Protein AF-A0A3D5V8M3-F1 (afdb_monomer_lite)

Structure (mmCIF, N/CA/C/O backbone):
data_AF-A0A3D5V8M3-F1
#
_entry.id   AF-A0A3D5V8M3-F1
#
loop_
_atom_site.group_PDB
_atom_site.id
_atom_site.type_symbol
_atom_site.label_atom_id
_atom_site.label_alt_id
_atom_site.label_comp_id
_atom_site.label_asym_id
_atom_site.label_entity_id
_atom_site.label_seq_id
_atom_site.pdbx_PDB_ins_code
_atom_site.Cartn_x
_atom_site.Cartn_y
_atom_site.Cartn_z
_atom_site.occupancy
_atom_site.B_iso_or_equiv
_atom_site.auth_seq_id
_atom_site.auth_comp_id
_atom_site.auth_asym_id
_atom_site.auth_atom_id
_atom_site.pdbx_PDB_model_num
ATOM 1 N N . MET A 1 1 ? -10.326 -12.553 -2.489 1.00 59.84 1 MET A N 1
ATOM 2 C CA . MET A 1 1 ? -9.022 -12.441 -3.185 1.00 59.84 1 MET A CA 1
ATOM 3 C C . MET A 1 1 ? -9.179 -11.443 -4.318 1.00 59.84 1 MET A C 1
ATOM 5 O O . MET A 1 1 ? -10.166 -11.540 -5.036 1.00 59.84 1 MET A O 1
ATOM 9 N N . ILE A 1 2 ? -8.264 -10.483 -4.447 1.00 67.12 2 ILE A N 1
ATOM 10 C CA . ILE A 1 2 ? -8.362 -9.356 -5.387 1.00 67.12 2 ILE A CA 1
ATOM 11 C C . ILE A 1 2 ? -7.178 -9.422 -6.353 1.00 67.12 2 ILE A C 1
ATOM 13 O O . ILE A 1 2 ? -6.049 -9.380 -5.877 1.00 67.12 2 ILE A O 1
ATOM 17 N N . PRO A 1 3 ? -7.380 -9.537 -7.674 1.00 66.44 3 PRO A N 1
ATOM 18 C CA . PRO A 1 3 ? -6.277 -9.595 -8.632 1.00 66.44 3 PRO A CA 1
ATOM 19 C C . PRO A 1 3 ? -5.375 -8.354 -8.556 1.00 66.44 3 PRO A C 1
ATOM 21 O O . PRO A 1 3 ? -5.887 -7.239 -8.494 1.00 66.44 3 PRO A O 1
ATOM 24 N N . ASN A 1 4 ? -4.051 -8.530 -8.619 1.00 65.31 4 ASN A N 1
ATOM 25 C CA . ASN A 1 4 ? -3.094 -7.415 -8.685 1.00 65.31 4 ASN A CA 1
ATOM 26 C C . ASN A 1 4 ? -2.119 -7.545 -9.871 1.00 65.31 4 ASN A C 1
ATOM 28 O O . ASN A 1 4 ? -2.147 -8.515 -10.636 1.00 65.31 4 ASN A O 1
ATOM 32 N N . ASP A 1 5 ? -1.284 -6.527 -10.078 1.00 65.75 5 ASP A N 1
ATOM 33 C CA . ASP A 1 5 ? -0.425 -6.384 -11.251 1.00 65.75 5 ASP A CA 1
ATOM 34 C C . ASP A 1 5 ? 1.052 -6.749 -11.041 1.00 65.75 5 ASP A C 1
ATOM 36 O O . ASP A 1 5 ? 1.828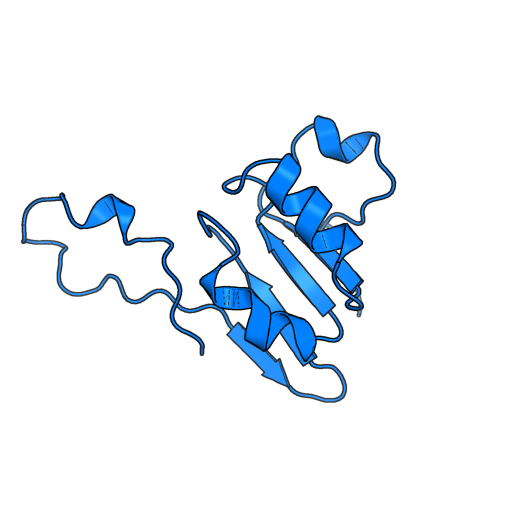 -6.615 -11.991 1.00 65.75 5 ASP A O 1
ATOM 40 N N . HIS A 1 6 ? 1.416 -7.309 -9.880 1.00 65.31 6 HIS A N 1
ATOM 41 C CA . HIS A 1 6 ? 2.788 -7.693 -9.510 1.00 65.31 6 HIS A CA 1
ATOM 42 C C . HIS A 1 6 ? 3.570 -8.376 -10.650 1.00 65.31 6 HIS A C 1
ATOM 44 O O . HIS A 1 6 ? 4.643 -7.923 -11.060 1.00 65.31 6 HIS A O 1
ATOM 50 N N . LEU A 1 7 ? 2.999 -9.437 -11.235 1.00 62.53 7 LEU A N 1
ATOM 51 C CA . LEU A 1 7 ? 3.671 -10.235 -12.266 1.00 62.53 7 LEU A CA 1
ATOM 52 C C . LEU A 1 7 ? 3.453 -9.745 -13.705 1.00 62.53 7 LEU A C 1
ATOM 54 O O . LEU A 1 7 ? 3.938 -10.381 -14.642 1.00 62.53 7 LEU A O 1
ATOM 58 N N . LYS A 1 8 ? 2.783 -8.603 -13.934 1.00 64.12 8 LYS A N 1
ATOM 59 C CA . LYS A 1 8 ? 2.603 -8.082 -15.306 1.00 64.12 8 LYS A CA 1
ATOM 60 C C . LYS A 1 8 ? 3.941 -7.805 -15.999 1.00 64.12 8 LYS A C 1
ATOM 62 O O . LYS A 1 8 ? 4.032 -7.997 -17.210 1.00 64.12 8 LYS A O 1
ATOM 67 N N . LYS A 1 9 ? 4.984 -7.434 -15.245 1.00 59.34 9 LYS A N 1
ATOM 68 C CA . LYS A 1 9 ? 6.346 -7.197 -15.759 1.00 59.34 9 LYS A CA 1
ATOM 69 C C . LYS A 1 9 ? 7.035 -8.457 -16.308 1.00 59.34 9 LYS A C 1
ATOM 71 O O . LYS A 1 9 ? 7.881 -8.340 -17.189 1.00 59.34 9 LYS A O 1
ATOM 76 N N . TYR A 1 10 ? 6.622 -9.652 -15.876 1.00 57.75 10 TYR A N 1
ATOM 77 C CA . TYR A 1 10 ? 7.200 -10.930 -16.316 1.00 57.75 10 TYR A CA 1
ATOM 78 C C . TYR A 1 10 ? 6.484 -11.554 -17.522 1.00 57.75 10 TYR A C 1
ATOM 80 O O . TYR A 1 10 ? 6.942 -12.563 -18.049 1.00 57.75 10 TYR A O 1
ATOM 88 N N . LYS A 1 11 ? 5.415 -10.928 -18.044 1.00 56.97 11 LYS A N 1
ATOM 89 C CA . LYS A 1 11 ? 4.697 -11.406 -19.245 1.00 56.97 11 LYS A CA 1
ATOM 90 C C . LYS A 1 11 ? 5.565 -11.513 -20.507 1.00 56.97 11 LYS A C 1
ATOM 92 O O . LYS A 1 11 ? 5.149 -12.158 -21.461 1.00 56.97 11 LYS A O 1
ATOM 97 N N . LYS A 1 12 ? 6.739 -10.872 -20.534 1.00 59.50 12 LYS A N 1
ATOM 98 C CA . LYS A 1 12 ? 7.694 -10.943 -21.652 1.00 59.50 12 LYS A CA 1
ATOM 99 C C . LYS A 1 12 ? 8.594 -12.192 -21.618 1.00 59.50 12 LYS A C 1
ATOM 101 O O . LYS A 1 12 ? 9.409 -12.349 -22.521 1.00 59.50 12 LYS A O 1
ATOM 106 N N . MET A 1 13 ? 8.483 -13.057 -20.604 1.00 57.41 13 MET A N 1
ATOM 107 C CA . MET A 1 13 ? 9.276 -14.288 -20.526 1.00 57.41 13 MET A CA 1
ATOM 108 C C . MET A 1 13 ? 8.699 -15.411 -21.414 1.00 57.41 13 MET A C 1
ATOM 110 O O . MET A 1 13 ? 7.476 -15.522 -21.523 1.00 57.41 13 MET A O 1
ATOM 114 N N . PRO A 1 14 ? 9.548 -16.246 -22.054 1.00 55.44 14 PRO A N 1
ATOM 115 C CA . PRO A 1 14 ? 9.115 -17.313 -22.958 1.00 55.44 14 PRO A CA 1
ATOM 116 C C . PRO A 1 14 ? 8.111 -18.294 -22.333 1.00 55.44 14 PRO A C 1
ATOM 118 O O . PRO A 1 14 ? 8.158 -18.633 -21.151 1.00 55.44 14 PRO A O 1
ATOM 121 N N . SER A 1 15 ? 7.205 -18.762 -23.185 1.00 55.44 15 SER A N 1
ATOM 122 C CA . SER A 1 15 ? 5.859 -19.297 -22.940 1.00 55.44 15 SER A CA 1
ATOM 123 C C . SER A 1 15 ? 5.700 -20.567 -22.090 1.00 55.44 15 SER A C 1
ATOM 125 O O . SER A 1 15 ? 4.568 -21.014 -21.911 1.00 55.44 15 SER A O 1
ATOM 127 N N . GLN A 1 16 ? 6.758 -21.135 -21.505 1.00 49.28 16 GLN A N 1
ATOM 128 C CA . GLN A 1 16 ? 6.636 -22.358 -20.694 1.00 49.28 16 GLN A CA 1
ATOM 129 C C . GLN A 1 16 ? 6.235 -22.104 -19.227 1.00 49.28 16 GLN A C 1
ATOM 131 O O . GLN A 1 16 ? 5.750 -23.020 -18.573 1.00 49.28 16 GLN A O 1
ATOM 136 N N . ILE A 1 17 ? 6.332 -20.862 -18.728 1.00 52.75 17 ILE A N 1
ATOM 137 C CA . ILE A 1 17 ? 5.922 -20.474 -17.354 1.00 52.75 17 ILE A CA 1
ATOM 138 C C . ILE A 1 17 ? 4.635 -19.613 -17.365 1.00 52.75 17 ILE A C 1
ATOM 140 O O . ILE A 1 17 ? 4.061 -19.278 -16.332 1.00 52.75 17 ILE A O 1
ATOM 144 N N . ALA A 1 18 ? 4.107 -19.291 -18.552 1.00 46.78 18 ALA A N 1
ATOM 145 C CA . ALA A 1 18 ? 3.023 -18.320 -18.740 1.00 46.78 18 ALA A CA 1
ATOM 146 C C . ALA A 1 18 ? 1.658 -18.708 -18.131 1.00 46.78 18 ALA A C 1
ATOM 148 O O . ALA A 1 18 ? 0.755 -17.873 -18.079 1.00 46.78 18 ALA A O 1
ATOM 149 N N . HIS A 1 19 ? 1.488 -19.948 -17.666 1.00 45.22 19 HIS A N 1
ATOM 150 C CA . HIS A 1 19 ? 0.180 -20.498 -17.302 1.00 45.22 19 HIS A CA 1
ATOM 151 C C . HIS A 1 19 ? -0.245 -20.276 -15.838 1.00 45.22 19 HIS A C 1
ATOM 153 O O . HIS A 1 19 ? -1.367 -20.638 -15.489 1.00 45.22 19 HIS A O 1
ATOM 159 N N . SER A 1 20 ? 0.560 -19.635 -14.978 1.00 50.84 20 SER A N 1
ATOM 160 C CA . SER A 1 20 ? 0.193 -19.487 -13.554 1.00 50.84 20 SER A CA 1
ATOM 161 C C . SER A 1 20 ? 0.470 -18.125 -12.908 1.00 50.84 20 SER A C 1
ATOM 163 O O . SER A 1 20 ? 0.516 -18.035 -11.685 1.00 50.84 20 SER A O 1
ATOM 165 N N . TYR A 1 21 ? 0.585 -17.036 -13.675 1.00 52.88 21 TYR A N 1
ATOM 166 C CA . TYR A 1 21 ? 0.782 -15.683 -13.125 1.00 52.88 21 TYR A CA 1
ATOM 167 C C . TYR A 1 21 ? -0.505 -15.056 -12.544 1.00 52.88 21 TYR A C 1
ATOM 169 O O . TYR A 1 21 ? -0.905 -13.956 -12.933 1.00 52.88 21 TYR A O 1
ATOM 177 N N . LYS A 1 22 ? -1.196 -15.761 -11.641 1.00 54.84 22 LYS A N 1
ATOM 178 C CA . LYS A 1 22 ? -2.354 -15.231 -10.909 1.00 54.84 22 LYS A CA 1
ATOM 179 C C . LYS A 1 22 ? -1.903 -14.703 -9.549 1.00 54.84 22 LYS A C 1
ATOM 181 O O . LYS A 1 22 ? -1.734 -15.479 -8.616 1.00 54.84 22 LYS A O 1
ATOM 186 N N . ASN A 1 23 ? -1.777 -13.387 -9.425 1.00 64.12 23 ASN A N 1
ATOM 187 C CA . ASN A 1 23 ? -1.461 -12.743 -8.150 1.00 64.12 23 ASN A CA 1
ATOM 188 C C . ASN A 1 23 ? -2.713 -12.139 -7.567 1.00 64.12 23 ASN A C 1
ATOM 190 O O . ASN A 1 23 ? -3.508 -11.533 -8.292 1.00 64.12 23 ASN A O 1
ATOM 194 N N . HIS A 1 24 ? -2.852 -12.271 -6.259 1.00 64.19 24 HIS A N 1
ATOM 195 C CA . HIS A 1 24 ? -3.978 -11.709 -5.556 1.00 64.19 24 HIS A CA 1
ATOM 196 C C . HIS A 1 24 ? -3.502 -10.999 -4.300 1.00 64.19 24 HIS A C 1
ATOM 198 O O . HIS A 1 24 ? -2.749 -11.563 -3.513 1.00 64.19 24 HIS A O 1
ATOM 204 N N . SER A 1 25 ? -4.009 -9.797 -4.086 1.00 60.09 25 SER A N 1
ATOM 205 C CA . SER A 1 25 ? -4.077 -9.193 -2.767 1.00 60.09 25 SER A CA 1
ATOM 206 C C . SER A 1 25 ? -5.204 -9.864 -1.973 1.00 60.09 25 SER A C 1
ATOM 208 O O . SER A 1 25 ? -6.201 -10.346 -2.535 1.00 60.09 25 SER A O 1
ATOM 210 N N . ILE A 1 26 ? -5.058 -9.923 -0.653 1.00 72.44 26 ILE A N 1
ATOM 211 C CA . ILE A 1 26 ? -6.070 -10.493 0.237 1.00 72.44 26 ILE A CA 1
ATOM 212 C C . ILE A 1 26 ? -6.762 -9.339 0.955 1.00 72.44 26 ILE A C 1
ATOM 214 O O . ILE A 1 26 ? -6.114 -8.462 1.520 1.00 72.44 26 ILE A O 1
ATOM 218 N N . PHE A 1 27 ? -8.090 -9.358 0.904 1.00 61.81 27 PHE A N 1
ATOM 219 C CA . PHE A 1 27 ? -8.943 -8.469 1.672 1.00 61.81 27 PHE A CA 1
ATOM 220 C C . PHE A 1 27 ? -9.698 -9.326 2.679 1.00 61.81 27 PHE A C 1
ATOM 222 O O . PHE A 1 27 ? -10.452 -10.219 2.279 1.00 61.81 27 PHE A O 1
ATOM 229 N N . LEU A 1 28 ? -9.427 -9.107 3.962 1.00 67.06 28 LEU A N 1
ATOM 230 C CA . LEU A 1 28 ? -10.084 -9.803 5.063 1.00 67.06 28 LEU A CA 1
ATOM 231 C C . LEU A 1 28 ? -11.097 -8.849 5.687 1.00 67.06 28 LEU A C 1
ATOM 233 O O . LEU A 1 28 ? -10.751 -7.719 6.020 1.00 67.06 28 LEU A O 1
ATOM 237 N N . SER A 1 29 ? -12.336 -9.307 5.840 1.00 52.38 29 SER A N 1
ATOM 238 C CA . SER A 1 29 ? -13.398 -8.553 6.502 1.00 52.38 29 SER A CA 1
ATOM 239 C C . SER A 1 29 ? -13.869 -9.348 7.713 1.00 52.38 29 SER A C 1
ATOM 241 O O . SER A 1 29 ? -14.502 -10.390 7.553 1.00 52.38 29 SER A O 1
ATOM 243 N N . ALA A 1 30 ? -13.538 -8.861 8.905 1.00 67.25 30 ALA A N 1
ATOM 244 C CA . ALA A 1 30 ? -14.112 -9.304 10.175 1.00 67.25 30 ALA A CA 1
ATOM 245 C C . ALA A 1 30 ? -14.719 -8.069 10.867 1.00 67.25 30 ALA A C 1
ATOM 247 O O . ALA A 1 30 ? -15.478 -7.346 10.228 1.00 67.25 30 ALA A O 1
ATOM 248 N N . GLU A 1 31 ? -14.360 -7.773 12.118 1.00 71.88 31 GLU A N 1
ATOM 249 C CA . GLU A 1 31 ? -14.711 -6.495 12.768 1.00 71.88 31 GLU A CA 1
ATOM 250 C C . GLU A 1 31 ? -13.939 -5.298 12.193 1.00 71.88 31 GLU A C 1
ATOM 252 O O . GLU A 1 31 ? -14.396 -4.162 12.281 1.00 71.88 31 GLU A O 1
ATOM 257 N N . LYS A 1 32 ? -12.781 -5.561 11.577 1.00 75.06 32 LYS A N 1
ATOM 258 C CA . LYS A 1 32 ? -11.992 -4.601 10.801 1.00 75.06 32 LYS A CA 1
ATOM 259 C C . LYS A 1 32 ? -11.759 -5.145 9.393 1.00 75.06 32 LYS A C 1
ATOM 261 O O . LYS A 1 32 ? -11.613 -6.358 9.200 1.00 75.06 32 LYS A O 1
ATOM 266 N N . LYS A 1 33 ? -11.702 -4.248 8.415 1.00 85.19 33 LYS A N 1
ATOM 267 C CA . LYS A 1 33 ? -11.350 -4.506 7.019 1.00 85.19 33 LYS A CA 1
ATOM 268 C C . LYS A 1 33 ? -9.853 -4.289 6.830 1.00 85.19 33 LYS A C 1
ATOM 270 O O . LYS A 1 33 ? -9.357 -3.170 6.962 1.00 85.19 33 LYS A O 1
ATOM 275 N N . ILE A 1 34 ? -9.129 -5.362 6.525 1.00 87.44 34 ILE A N 1
ATOM 276 C CA . ILE A 1 34 ? -7.678 -5.325 6.319 1.00 87.44 34 ILE A CA 1
ATOM 277 C C . ILE A 1 34 ? -7.373 -5.546 4.841 1.00 87.44 34 ILE A C 1
ATOM 279 O O . ILE A 1 34 ? -7.727 -6.584 4.274 1.00 87.44 34 ILE A O 1
ATOM 283 N N . LEU A 1 35 ? -6.673 -4.587 4.235 1.00 86.81 35 LEU A N 1
ATOM 284 C CA . LEU A 1 35 ? -6.085 -4.722 2.908 1.00 86.81 35 LEU A CA 1
ATOM 285 C C . LEU A 1 35 ? -4.607 -5.077 3.055 1.00 86.81 35 LEU A C 1
ATOM 287 O O . LEU A 1 35 ? -3.804 -4.247 3.471 1.00 86.81 35 LEU A O 1
ATOM 291 N N . TYR A 1 36 ? -4.236 -6.298 2.684 1.00 87.56 36 TYR A N 1
ATOM 292 C CA . TYR A 1 36 ? -2.835 -6.698 2.623 1.00 87.56 36 TYR A CA 1
ATOM 293 C C . TYR A 1 36 ? -2.317 -6.625 1.188 1.00 87.56 36 TYR A C 1
ATOM 295 O O . TYR A 1 36 ? -2.921 -7.184 0.264 1.00 87.56 36 TYR A O 1
ATOM 303 N N . THR A 1 37 ? -1.174 -5.967 1.014 1.00 85.50 37 THR A N 1
ATOM 304 C CA . THR A 1 37 ? -0.467 -5.846 -0.259 1.00 85.50 37 THR A CA 1
ATOM 305 C C . THR A 1 37 ? 0.977 -6.310 -0.105 1.00 85.50 37 THR A C 1
ATOM 307 O O . THR A 1 37 ? 1.588 -6.171 0.956 1.00 85.50 37 THR A O 1
ATOM 310 N N . SER A 1 38 ? 1.498 -6.916 -1.165 1.00 80.56 38 SER A N 1
ATOM 311 C CA . SER A 1 38 ? 2.875 -7.382 -1.253 1.00 80.56 38 SER A CA 1
ATOM 312 C C . SER A 1 38 ? 3.249 -7.512 -2.729 1.00 80.56 38 SER A C 1
ATOM 314 O O . SER A 1 38 ? 2.409 -7.848 -3.576 1.00 80.56 38 SER A O 1
ATOM 316 N N . ASP A 1 39 ? 4.493 -7.139 -2.996 1.00 83.44 39 ASP A N 1
ATOM 317 C CA . ASP A 1 39 ? 5.151 -6.941 -4.280 1.00 83.44 39 ASP A CA 1
ATOM 318 C C . ASP A 1 39 ? 4.343 -6.172 -5.344 1.00 83.44 39 ASP A C 1
ATOM 320 O O . ASP A 1 39 ? 4.302 -6.536 -6.519 1.00 83.44 39 ASP A O 1
ATOM 324 N N . ILE A 1 40 ? 3.702 -5.060 -4.997 1.00 81.88 40 ILE A N 1
ATOM 325 C CA . ILE A 1 40 ? 2.948 -4.274 -5.988 1.00 81.88 40 ILE A CA 1
ATOM 326 C C . ILE A 1 40 ? 3.820 -3.186 -6.635 1.00 81.88 40 ILE A C 1
ATOM 328 O O . ILE A 1 40 ? 4.550 -2.488 -5.947 1.00 81.88 40 ILE A O 1
ATOM 332 N N . PRO A 1 41 ? 3.761 -2.989 -7.965 1.00 78.50 41 PRO A N 1
ATOM 333 C CA . PRO A 1 41 ? 4.541 -1.948 -8.633 1.00 78.50 41 PRO A CA 1
ATOM 334 C C . PRO A 1 41 ? 3.972 -0.534 -8.434 1.00 78.50 41 PRO A C 1
ATOM 336 O O . PRO A 1 41 ? 4.694 0.433 -8.640 1.00 78.50 41 PRO A O 1
ATOM 339 N N . ASN A 1 42 ? 2.676 -0.406 -8.129 1.00 81.06 42 ASN A N 1
ATOM 340 C CA . ASN A 1 42 ? 1.965 0.856 -7.905 1.00 81.06 42 ASN A CA 1
ATOM 341 C C . ASN A 1 42 ? 0.630 0.593 -7.178 1.00 81.06 42 ASN A C 1
ATOM 343 O O . ASN A 1 42 ? 0.213 -0.554 -7.008 1.00 81.06 42 ASN A O 1
ATOM 347 N N . PHE A 1 43 ? -0.074 1.665 -6.807 1.00 80.25 43 PHE A N 1
ATOM 348 C CA . PHE A 1 43 ? -1.331 1.595 -6.048 1.00 80.25 43 PHE A CA 1
ATOM 349 C C . PHE A 1 43 ? -2.594 1.856 -6.881 1.00 80.25 43 PHE A C 1
ATOM 351 O O . PHE A 1 43 ? -3.694 1.902 -6.328 1.00 80.25 43 PHE A O 1
ATOM 358 N N . SER A 1 44 ? -2.485 2.028 -8.204 1.00 78.69 44 SER A N 1
ATOM 359 C CA . SER A 1 44 ? -3.607 2.465 -9.051 1.00 78.69 44 SER A CA 1
ATOM 360 C C . SER A 1 44 ? -4.793 1.500 -8.993 1.00 78.69 44 SER A C 1
ATOM 362 O O . SER A 1 44 ? -5.946 1.918 -8.985 1.00 78.69 44 SER A O 1
ATOM 364 N N . SER A 1 45 ? -4.511 0.198 -8.908 1.00 74.75 45 SER A N 1
ATOM 365 C CA . SER A 1 45 ? -5.533 -0.855 -8.840 1.00 74.75 45 SER A CA 1
ATOM 366 C C . SER A 1 45 ? -6.210 -0.988 -7.470 1.00 74.75 45 SER A C 1
ATOM 368 O O . SER A 1 45 ? -7.198 -1.709 -7.349 1.00 74.75 45 SER A O 1
ATOM 370 N N . LEU A 1 46 ? -5.704 -0.295 -6.446 1.00 79.44 46 LEU A N 1
ATOM 371 C CA . LEU A 1 46 ? -6.114 -0.482 -5.056 1.00 79.44 46 LEU A CA 1
ATOM 372 C C . LEU A 1 46 ? -6.916 0.687 -4.490 1.00 79.44 46 LEU A C 1
ATOM 374 O O . LEU A 1 46 ? -7.515 0.523 -3.433 1.00 79.44 46 LEU A O 1
ATOM 378 N N . GLN A 1 47 ? -6.981 1.831 -5.180 1.00 78.00 47 GLN A N 1
ATOM 379 C CA . GLN A 1 47 ? -7.623 3.052 -4.670 1.00 78.00 47 GLN A CA 1
ATOM 380 C C . GLN A 1 47 ? -9.068 2.828 -4.199 1.00 78.00 47 GLN A C 1
ATOM 382 O O . GLN A 1 47 ? -9.436 3.269 -3.113 1.00 78.00 47 GLN A O 1
ATOM 387 N N . TYR A 1 48 ? -9.869 2.087 -4.971 1.00 77.00 48 TYR A N 1
ATOM 388 C CA . TYR A 1 48 ? -11.265 1.804 -4.622 1.00 77.00 48 TYR A CA 1
ATOM 389 C C . TYR A 1 48 ? -11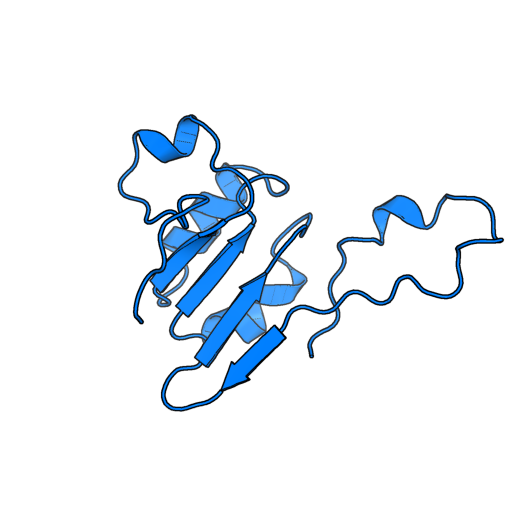.407 0.921 -3.378 1.00 77.00 48 TYR A C 1
ATOM 391 O O . TYR A 1 48 ? -12.312 1.121 -2.580 1.00 77.00 48 TYR A O 1
ATOM 399 N N . VAL A 1 49 ? -10.500 -0.039 -3.196 1.00 81.00 49 VAL A N 1
ATOM 400 C CA . VAL A 1 49 ? -10.551 -1.004 -2.086 1.00 81.00 49 VAL A CA 1
ATOM 401 C C . VAL A 1 49 ? -9.920 -0.417 -0.822 1.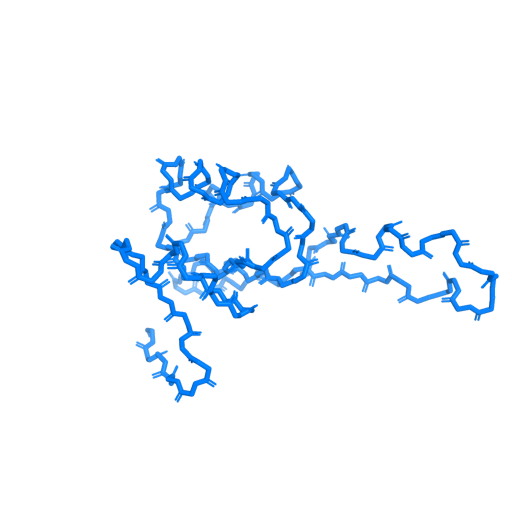00 81.00 49 VAL A C 1
ATOM 403 O O . VAL A 1 49 ? -10.369 -0.688 0.287 1.00 81.00 49 VAL A O 1
ATOM 406 N N . ALA A 1 50 ? -8.899 0.423 -0.988 1.00 84.81 50 ALA A N 1
ATOM 407 C CA . ALA A 1 50 ? -8.227 1.126 0.095 1.00 84.81 50 ALA A CA 1
ATOM 408 C C . ALA A 1 50 ? -9.176 2.056 0.860 1.00 84.81 50 ALA A C 1
ATOM 410 O O . ALA A 1 50 ? -9.042 2.185 2.072 1.00 84.81 50 ALA A O 1
ATOM 411 N N . ALA A 1 51 ? -10.155 2.656 0.173 1.00 85.12 51 ALA A N 1
ATOM 412 C CA . ALA A 1 51 ? -11.151 3.532 0.788 1.00 85.12 51 ALA A CA 1
ATOM 413 C C . ALA A 1 51 ? -12.057 2.817 1.807 1.00 85.12 51 ALA A C 1
ATOM 415 O O . ALA A 1 51 ? -12.622 3.466 2.683 1.00 85.12 51 ALA A O 1
ATOM 416 N N . GLU A 1 52 ? -12.201 1.496 1.694 1.00 86.94 52 GLU A N 1
ATOM 417 C CA . GLU A 1 52 ? -13.005 0.691 2.612 1.00 86.94 52 GLU A CA 1
ATOM 418 C C . GLU A 1 52 ? -12.189 0.041 3.732 1.00 86.94 52 GLU A C 1
ATOM 420 O O . GLU A 1 52 ? -12.774 -0.584 4.614 1.00 86.94 52 GLU A O 1
ATOM 425 N N . ALA A 1 53 ? -10.860 0.116 3.685 1.00 88.44 53 ALA A N 1
ATOM 426 C CA . ALA A 1 53 ? -10.005 -0.554 4.651 1.00 88.44 53 ALA A CA 1
ATOM 427 C C . ALA A 1 53 ? -9.860 0.273 5.935 1.00 88.44 53 ALA A C 1
ATOM 429 O O . ALA A 1 53 ? -9.656 1.483 5.891 1.00 88.44 53 ALA A O 1
ATOM 430 N N . ASP A 1 54 ? -9.883 -0.401 7.081 1.00 88.62 54 ASP A N 1
ATOM 431 C CA . ASP A 1 54 ? -9.502 0.185 8.369 1.00 88.62 54 ASP A CA 1
ATOM 432 C C . ASP A 1 54 ? -7.980 0.139 8.552 1.00 88.62 54 ASP A C 1
ATOM 434 O O . ASP A 1 54 ? -7.378 1.041 9.138 1.00 88.62 54 ASP A O 1
ATOM 438 N N . ILE A 1 55 ? -7.353 -0.930 8.046 1.00 88.06 55 ILE A N 1
ATOM 439 C CA . ILE A 1 55 ? -5.910 -1.168 8.118 1.00 88.06 55 ILE A CA 1
ATOM 440 C C . ILE A 1 55 ? -5.394 -1.585 6.742 1.00 88.06 55 ILE A C 1
ATOM 442 O O . ILE A 1 55 ? -5.981 -2.440 6.076 1.00 88.06 55 ILE A O 1
ATOM 446 N N . ILE A 1 56 ? -4.262 -1.017 6.333 1.00 88.94 56 ILE A N 1
ATOM 447 C CA . ILE A 1 56 ? -3.581 -1.349 5.08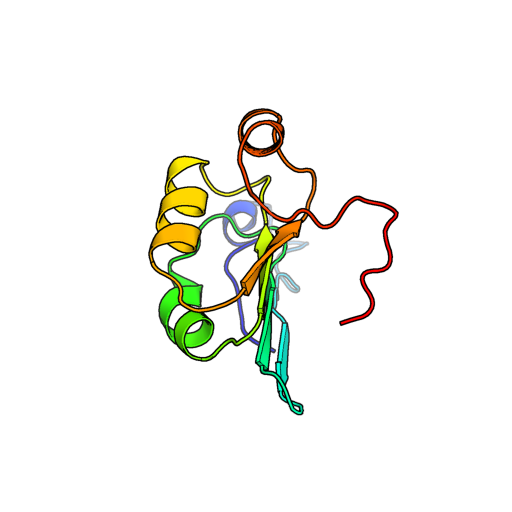3 1.00 88.94 56 ILE A CA 1
ATOM 448 C C . ILE A 1 56 ? -2.151 -1.774 5.398 1.00 88.94 56 ILE A C 1
ATOM 450 O O . ILE A 1 56 ? -1.384 -0.998 5.958 1.00 88.94 56 ILE A O 1
ATOM 454 N N . VAL A 1 57 ? -1.782 -2.991 5.004 1.00 89.12 57 VAL A N 1
ATOM 455 C CA . VAL A 1 57 ? -0.389 -3.451 5.012 1.00 89.12 57 VAL A CA 1
ATOM 456 C C . VAL A 1 57 ? 0.189 -3.227 3.616 1.00 89.12 57 VAL A C 1
ATOM 458 O O . VAL A 1 57 ? -0.278 -3.823 2.640 1.00 89.12 57 VAL A O 1
ATOM 461 N N . LEU A 1 58 ? 1.157 -2.323 3.515 1.00 87.38 58 LEU A N 1
ATOM 462 C CA . LEU A 1 58 ? 1.601 -1.706 2.272 1.00 87.38 58 LEU A CA 1
ATOM 463 C C . LEU A 1 58 ? 3.037 -2.093 1.912 1.00 87.38 58 LEU A C 1
ATOM 465 O O . LEU A 1 58 ? 3.929 -1.926 2.738 1.00 87.38 58 LEU A O 1
ATOM 469 N N . ASP A 1 59 ? 3.260 -2.520 0.670 1.00 86.88 59 ASP A N 1
ATOM 470 C CA . ASP A 1 59 ? 4.606 -2.734 0.119 1.00 86.88 59 ASP A CA 1
ATOM 471 C C . ASP A 1 59 ? 5.410 -1.430 0.076 1.00 86.88 59 ASP A C 1
ATOM 473 O O . ASP A 1 59 ? 5.016 -0.470 -0.594 1.00 86.88 59 ASP A O 1
ATOM 477 N N . ALA A 1 60 ? 6.533 -1.406 0.798 1.00 85.00 60 ALA A N 1
ATOM 478 C CA . ALA A 1 60 ? 7.419 -0.252 0.896 1.00 85.00 60 ALA A CA 1
ATOM 479 C C . ALA A 1 60 ? 8.661 -0.333 -0.007 1.00 85.00 60 ALA A C 1
ATOM 481 O O . ALA A 1 60 ? 9.421 0.634 -0.061 1.00 85.00 60 ALA A O 1
ATOM 482 N N . LEU A 1 61 ? 8.881 -1.452 -0.705 1.00 84.81 61 LEU A N 1
ATOM 483 C CA . LEU A 1 61 ? 10.102 -1.693 -1.477 1.00 84.81 61 LEU A CA 1
ATOM 484 C C . LEU A 1 61 ? 9.932 -1.427 -2.970 1.00 84.81 61 LEU A C 1
ATOM 486 O O . LEU A 1 61 ? 10.845 -0.904 -3.610 1.00 84.81 61 LEU A O 1
ATOM 490 N N . HIS A 1 62 ? 8.795 -1.814 -3.547 1.00 86.06 62 HIS A N 1
ATOM 491 C CA . HIS A 1 62 ? 8.610 -1.768 -5.002 1.00 86.06 62 HIS A CA 1
ATOM 492 C C . HIS A 1 62 ? 8.022 -0.454 -5.539 1.00 86.06 62 HIS A C 1
ATOM 494 O O . HIS A 1 62 ? 8.505 0.012 -6.579 1.00 86.06 62 HIS A O 1
ATOM 500 N N . PRO A 1 63 ? 6.999 0.151 -4.908 1.00 85.69 63 PRO A N 1
ATOM 501 C CA . PRO A 1 63 ? 6.463 1.439 -5.343 1.00 85.69 63 PRO A CA 1
ATOM 502 C C . PRO A 1 63 ? 7.447 2.580 -5.073 1.00 85.69 63 PRO A C 1
ATOM 504 O O . PRO A 1 63 ? 8.327 2.483 -4.217 1.00 85.69 63 PRO A O 1
ATOM 507 N N . ARG A 1 64 ? 7.294 3.713 -5.768 1.00 86.88 64 ARG A N 1
ATOM 508 C CA . ARG A 1 64 ? 8.148 4.877 -5.492 1.00 86.88 64 ARG A CA 1
ATOM 509 C C . ARG A 1 64 ? 7.803 5.484 -4.134 1.00 86.88 64 ARG A C 1
ATOM 511 O O . ARG A 1 64 ? 6.630 5.595 -3.782 1.00 86.88 64 ARG A O 1
ATOM 518 N N . TYR A 1 65 ? 8.815 6.017 -3.446 1.00 83.38 65 TYR A N 1
ATOM 519 C CA . TYR A 1 65 ? 8.651 6.737 -2.175 1.00 83.38 65 TYR A CA 1
ATOM 520 C C . TYR A 1 65 ? 7.519 7.775 -2.219 1.00 83.38 65 TYR A C 1
ATOM 522 O O . TYR A 1 65 ? 6.636 7.778 -1.368 1.00 83.38 65 TYR A O 1
ATOM 530 N N . SER A 1 66 ? 7.492 8.620 -3.256 1.00 85.56 66 SER A N 1
ATOM 531 C CA . SER A 1 66 ? 6.473 9.664 -3.402 1.00 85.56 66 SER A CA 1
ATOM 532 C C . SER A 1 66 ? 5.054 9.110 -3.556 1.00 85.56 66 SER A C 1
ATOM 534 O O . SER A 1 66 ? 4.102 9.753 -3.133 1.00 85.56 66 SER A O 1
ATOM 536 N N . GLU A 1 67 ? 4.899 7.932 -4.166 1.00 85.31 67 GLU A N 1
ATOM 537 C CA . GLU A 1 67 ? 3.595 7.280 -4.314 1.00 85.31 67 GLU A CA 1
ATOM 538 C C . GLU A 1 67 ? 3.121 6.702 -2.980 1.00 85.31 67 GLU A C 1
ATOM 540 O O . GLU A 1 67 ? 1.941 6.810 -2.660 1.00 85.31 67 GLU A O 1
ATOM 545 N N . ILE A 1 68 ? 4.041 6.136 -2.191 1.00 85.62 68 ILE A N 1
ATOM 546 C CA . ILE A 1 68 ? 3.756 5.619 -0.846 1.00 85.62 68 ILE A CA 1
ATOM 547 C C . ILE A 1 68 ? 3.332 6.766 0.073 1.00 85.62 68 ILE A C 1
ATOM 549 O O . ILE A 1 68 ? 2.290 6.677 0.716 1.00 85.62 68 ILE A O 1
ATOM 553 N N . VAL A 1 69 ? 4.100 7.860 0.100 1.00 85.31 69 VAL A N 1
ATOM 554 C CA . VAL A 1 69 ? 3.780 9.039 0.919 1.00 85.31 69 VAL A CA 1
ATOM 555 C C . VAL A 1 69 ? 2.435 9.628 0.512 1.00 85.31 69 VAL A C 1
ATOM 557 O O . VAL A 1 69 ? 1.570 9.797 1.366 1.00 85.31 69 VAL A O 1
ATOM 560 N N . TYR A 1 70 ? 2.212 9.841 -0.789 1.00 85.81 70 TYR A N 1
ATOM 561 C CA . TYR A 1 70 ? 0.922 10.313 -1.284 1.00 85.81 70 TYR A CA 1
ATOM 562 C C . TYR A 1 70 ? -0.223 9.397 -0.835 1.00 85.81 70 TYR A C 1
ATOM 564 O O . TYR A 1 70 ? -1.261 9.873 -0.385 1.00 85.81 70 TYR A O 1
ATOM 572 N N . PHE A 1 71 ? -0.042 8.079 -0.911 1.00 85.06 71 PHE A N 1
ATOM 573 C CA . PHE A 1 71 ? -1.061 7.126 -0.485 1.00 85.06 71 PHE A CA 1
ATOM 574 C C . PHE A 1 71 ? -1.359 7.215 1.019 1.00 85.06 71 PHE A C 1
ATOM 576 O O . PHE A 1 71 ? -2.528 7.241 1.400 1.00 85.06 71 PHE A O 1
ATOM 583 N N . ILE A 1 72 ? -0.326 7.302 1.863 1.00 85.69 72 ILE A N 1
ATOM 584 C CA . ILE A 1 72 ? -0.467 7.430 3.322 1.00 85.69 72 ILE A CA 1
ATOM 585 C C . ILE A 1 72 ? -1.182 8.734 3.690 1.00 85.69 72 ILE A C 1
ATOM 587 O O . ILE A 1 72 ? -2.078 8.725 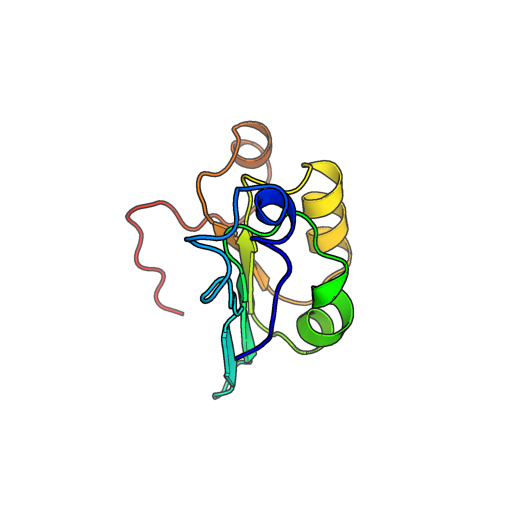4.527 1.00 85.69 72 ILE A O 1
ATOM 591 N N . GLU A 1 73 ? -0.823 9.844 3.048 1.00 84.81 73 GLU A N 1
ATOM 592 C CA . GLU A 1 73 ? -1.412 11.159 3.325 1.00 84.81 73 GLU A CA 1
ATOM 593 C C . GLU A 1 73 ? -2.875 11.275 2.872 1.00 84.81 73 GLU A C 1
ATOM 595 O O . GLU A 1 73 ? -3.623 12.094 3.406 1.00 84.81 73 GLU A O 1
ATOM 600 N N . ASN A 1 74 ? -3.298 10.465 1.896 1.00 85.38 74 ASN A N 1
ATOM 601 C CA . ASN A 1 74 ? -4.636 10.540 1.301 1.00 85.38 74 ASN A CA 1
ATOM 602 C C . ASN A 1 74 ? -5.573 9.401 1.73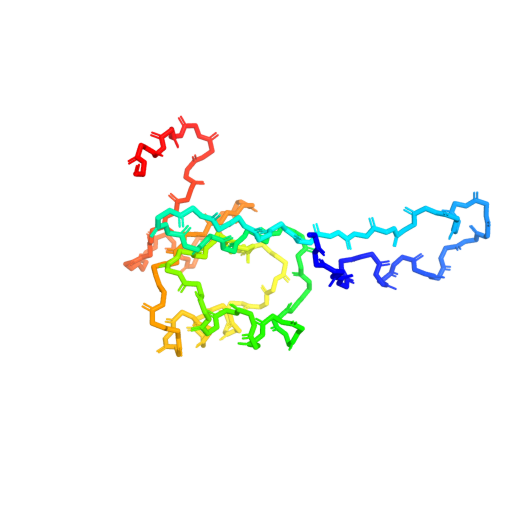1 1.00 85.38 74 ASN A C 1
ATOM 604 O O . ASN A 1 74 ? -6.736 9.379 1.321 1.00 85.38 74 ASN A O 1
ATOM 608 N N . THR A 1 75 ? -5.107 8.465 2.560 1.00 84.75 75 THR A N 1
ATOM 609 C CA . THR A 1 75 ? -5.956 7.417 3.132 1.00 84.75 75 THR A CA 1
ATOM 610 C C . THR A 1 75 ? -6.391 7.764 4.552 1.00 84.75 75 THR A C 1
ATOM 612 O O . THR A 1 75 ? -5.690 8.437 5.300 1.00 84.75 75 THR A O 1
ATOM 615 N N . LYS A 1 76 ? -7.575 7.283 4.937 1.00 85.50 76 LYS A N 1
ATOM 616 C CA . LYS A 1 76 ? -8.054 7.340 6.329 1.00 85.50 76 LYS A CA 1
ATOM 617 C C . LYS A 1 76 ? -7.696 6.083 7.121 1.00 85.50 76 LYS A C 1
ATOM 619 O O . LYS A 1 76 ? -7.888 6.058 8.334 1.00 85.50 76 LYS A O 1
ATOM 624 N N . ALA A 1 77 ? -7.220 5.047 6.436 1.00 87.25 77 ALA A N 1
ATOM 625 C CA . ALA A 1 77 ? -6.840 3.789 7.049 1.00 87.25 77 ALA A CA 1
ATOM 626 C C . ALA A 1 77 ? -5.527 3.930 7.824 1.00 87.25 77 ALA A C 1
ATOM 628 O O . ALA A 1 77 ? -4.643 4.705 7.454 1.00 87.25 77 ALA A O 1
ATOM 629 N N . ARG A 1 78 ? -5.347 3.105 8.853 1.00 87.19 78 ARG A N 1
ATOM 630 C CA . ARG A 1 78 ? -4.032 2.917 9.470 1.00 87.19 78 ARG A CA 1
ATOM 631 C C . ARG A 1 78 ? -3.123 2.174 8.488 1.00 87.19 78 ARG A C 1
ATOM 633 O O . ARG A 1 78 ? -3.475 1.082 8.047 1.00 87.19 78 ARG A O 1
ATOM 640 N N . VAL A 1 79 ? -1.958 2.732 8.162 1.00 87.12 79 VAL A N 1
ATOM 641 C CA . VAL A 1 79 ? -1.009 2.118 7.218 1.00 87.12 79 VAL A CA 1
ATOM 642 C C . VAL A 1 79 ? 0.175 1.507 7.959 1.00 87.12 79 VAL A C 1
ATOM 644 O O . VAL A 1 79 ? 0.784 2.162 8.799 1.00 87.12 79 VAL A O 1
ATOM 647 N N . ILE A 1 80 ? 0.509 0.265 7.613 1.00 87.31 80 ILE A N 1
ATOM 648 C CA . ILE A 1 80 ? 1.667 -0.478 8.110 1.00 87.31 80 ILE A CA 1
ATOM 649 C C . ILE A 1 80 ? 2.546 -0.830 6.911 1.00 87.31 80 ILE A C 1
ATOM 651 O O . ILE A 1 80 ? 2.102 -1.532 6.008 1.00 87.31 80 ILE A O 1
ATOM 655 N N . LEU A 1 81 ? 3.792 -0.370 6.896 1.00 86.44 81 LEU A N 1
ATOM 656 C CA . LEU A 1 81 ? 4.736 -0.646 5.808 1.00 86.44 81 LEU A CA 1
ATOM 657 C C . LEU A 1 81 ? 5.375 -2.038 5.957 1.00 86.44 81 LEU A C 1
ATOM 659 O O . LEU A 1 81 ? 5.817 -2.379 7.051 1.00 86.44 81 LEU A O 1
ATOM 663 N N . ASN A 1 82 ? 5.457 -2.835 4.889 1.00 84.75 82 ASN A N 1
ATOM 664 C CA . ASN A 1 82 ? 6.101 -4.158 4.859 1.00 84.75 82 ASN A CA 1
ATOM 665 C C . ASN A 1 82 ? 7.165 -4.262 3.739 1.00 84.75 82 ASN A C 1
ATOM 667 O O . ASN A 1 82 ? 7.427 -3.292 3.032 1.00 84.75 82 ASN A O 1
ATOM 671 N N . HIS A 1 83 ? 7.768 -5.451 3.581 1.00 75.25 83 HIS A N 1
ATOM 672 C CA . HIS A 1 83 ? 8.721 -5.780 2.504 1.00 75.25 83 HIS A CA 1
ATOM 673 C C . HIS A 1 83 ? 10.070 -5.041 2.546 1.00 75.25 83 HIS A C 1
ATOM 675 O O . HIS A 1 83 ? 10.671 -4.790 1.515 1.00 75.25 83 HIS A O 1
ATOM 681 N N . GLY A 1 84 ? 10.604 -4.778 3.741 1.00 67.44 84 GLY A N 1
ATOM 682 C CA . GLY A 1 84 ? 11.872 -4.065 3.901 1.00 67.44 84 GLY A CA 1
ATOM 683 C C . GLY A 1 84 ? 11.653 -2.573 3.686 1.00 67.44 84 GLY A C 1
ATOM 684 O O . GLY A 1 84 ? 11.419 -2.108 2.578 1.00 67.44 84 GLY A O 1
ATOM 685 N N . VAL A 1 85 ? 11.675 -1.816 4.778 1.00 67.94 85 VAL A N 1
ATOM 686 C CA . VAL A 1 85 ? 11.352 -0.389 4.756 1.00 67.94 85 VAL A CA 1
ATOM 687 C C . VAL A 1 85 ? 12.619 0.406 4.416 1.00 67.94 85 VAL A C 1
ATOM 689 O O . VAL A 1 85 ? 13.570 0.348 5.206 1.00 67.94 85 VAL A O 1
ATOM 692 N N . PRO A 1 86 ? 12.662 1.131 3.275 1.00 68.81 86 PRO A N 1
ATOM 693 C CA . PRO A 1 86 ? 13.816 1.953 2.909 1.00 68.81 86 PRO A CA 1
ATOM 694 C C . PRO A 1 86 ? 14.190 2.945 4.022 1.00 68.81 86 PRO A C 1
ATOM 696 O O . PRO A 1 86 ? 13.325 3.397 4.778 1.00 68.81 86 PRO A O 1
ATOM 699 N N . GLU A 1 87 ? 15.474 3.292 4.141 1.00 72.69 87 GLU A N 1
ATOM 700 C CA . GLU A 1 87 ? 15.993 4.198 5.186 1.00 72.69 87 GLU A CA 1
ATOM 701 C C . GLU A 1 87 ? 15.250 5.544 5.222 1.00 72.69 87 GLU A C 1
ATOM 703 O O . GLU A 1 87 ? 15.037 6.132 6.283 1.00 72.69 87 GLU A O 1
ATOM 708 N N . GLU A 1 88 ? 14.767 5.996 4.067 1.00 69.62 88 GLU A N 1
ATOM 709 C CA . GLU A 1 88 ? 13.967 7.203 3.875 1.00 69.62 88 GLU A CA 1
ATOM 710 C C . GLU A 1 88 ? 12.660 7.206 4.688 1.00 69.62 88 GLU A C 1
ATOM 712 O O . GLU A 1 88 ? 12.113 8.268 4.991 1.00 69.62 88 GLU A O 1
ATOM 717 N N . PHE A 1 89 ? 12.161 6.031 5.076 1.00 68.00 89 PHE A N 1
ATOM 718 C CA . PHE A 1 89 ? 10.987 5.877 5.933 1.00 68.00 89 PHE A CA 1
ATOM 719 C C . PHE A 1 89 ? 11.339 5.662 7.411 1.00 68.00 89 PHE A C 1
ATOM 721 O O . PHE A 1 89 ? 10.478 5.881 8.259 1.00 68.00 89 PHE A O 1
ATOM 728 N N . LYS A 1 90 ? 12.584 5.292 7.750 1.00 64.06 90 LYS A N 1
ATOM 729 C CA . LYS A 1 90 ? 13.005 5.032 9.143 1.00 64.06 90 LYS A CA 1
ATOM 730 C C . LYS A 1 90 ? 13.113 6.300 9.995 1.00 64.06 90 LYS A C 1
ATOM 732 O O . LYS A 1 90 ? 12.978 6.231 11.212 1.00 64.06 90 LYS A O 1
ATOM 737 N N . ASN A 1 91 ? 13.309 7.457 9.360 1.00 58.94 91 ASN A N 1
ATOM 738 C CA . ASN A 1 91 ? 13.380 8.765 10.026 1.00 58.94 91 ASN A CA 1
ATOM 739 C C . ASN A 1 91 ? 12.039 9.516 10.068 1.00 58.94 91 ASN A C 1
ATOM 741 O O . ASN A 1 91 ? 11.957 10.616 10.617 1.00 58.94 91 ASN A O 1
ATOM 745 N N . ALA A 1 92 ? 10.991 8.946 9.480 1.00 55.22 92 ALA A N 1
ATOM 746 C CA . ALA A 1 92 ? 9.665 9.537 9.442 1.00 55.22 92 ALA A CA 1
ATOM 747 C C . ALA A 1 92 ? 8.707 8.755 10.356 1.00 55.22 92 ALA A C 1
ATOM 749 O O . ALA A 1 92 ? 8.957 7.605 10.702 1.00 55.22 92 ALA A O 1
ATOM 750 N N . LYS A 1 93 ? 7.626 9.402 10.808 1.00 61.72 93 LYS A N 1
ATOM 751 C CA . LYS A 1 93 ? 6.657 8.874 11.792 1.00 61.72 93 LYS A CA 1
ATOM 752 C C . LYS A 1 93 ? 5.763 7.757 11.216 1.00 61.72 93 LYS A C 1
ATOM 754 O O . LYS A 1 93 ? 4.545 7.819 11.359 1.00 61.72 93 LYS A O 1
ATOM 759 N N . TYR A 1 94 ? 6.333 6.780 10.520 1.00 68.06 94 TYR A N 1
ATOM 760 C CA . TYR A 1 94 ? 5.590 5.689 9.898 1.00 68.06 94 TYR A CA 1
ATOM 761 C C . TYR A 1 94 ? 5.662 4.427 10.750 1.00 68.06 94 TYR A C 1
ATOM 763 O O . TYR A 1 94 ? 6.691 4.110 11.344 1.00 68.06 94 TYR A O 1
ATOM 771 N N . GLU A 1 95 ? 4.553 3.695 10.796 1.00 65.06 95 GLU A N 1
ATOM 772 C CA . GLU A 1 95 ? 4.520 2.378 11.417 1.00 65.06 95 GLU A CA 1
ATOM 773 C C . GLU A 1 95 ? 5.033 1.329 10.428 1.00 65.06 95 GLU A C 1
ATOM 775 O O . GLU A 1 95 ? 4.576 1.240 9.284 1.00 65.06 95 GLU A O 1
ATOM 780 N N . THR A 1 96 ? 5.987 0.519 10.875 1.00 60.72 96 THR A N 1
ATOM 781 C CA . THR A 1 96 ? 6.620 -0.522 10.069 1.00 60.72 96 THR A CA 1
ATOM 782 C C . THR A 1 96 ? 6.309 -1.898 10.653 1.00 60.72 96 THR A C 1
ATOM 784 O O . THR A 1 96 ? 6.344 -2.107 11.868 1.00 60.72 96 THR A O 1
ATOM 787 N N . ALA A 1 97 ? 6.001 -2.859 9.784 1.00 62.31 97 ALA A N 1
ATOM 788 C CA . ALA A 1 97 ? 6.033 -4.272 10.121 1.00 62.31 97 ALA A CA 1
ATOM 789 C C . ALA A 1 97 ? 7.505 -4.696 10.154 1.00 62.31 97 ALA A C 1
ATOM 791 O O . ALA A 1 97 ? 8.079 -5.104 9.148 1.00 62.31 97 ALA A O 1
ATOM 792 N N . ASP A 1 98 ? 8.132 -4.503 11.312 1.00 59.91 98 ASP A N 1
ATOM 793 C CA . ASP A 1 98 ? 9.487 -4.975 11.584 1.00 59.91 98 ASP A CA 1
ATOM 794 C C . ASP A 1 98 ? 9.529 -6.499 11.396 1.00 59.91 98 ASP A C 1
ATOM 796 O O . ASP A 1 98 ? 8.621 -7.198 11.854 1.00 59.91 98 ASP A O 1
ATOM 800 N N . GLU A 1 99 ? 10.577 -7.019 10.756 1.00 50.56 99 GLU A N 1
ATOM 801 C CA . GLU A 1 99 ? 10.631 -8.386 10.202 1.00 50.56 99 GLU A CA 1
ATOM 802 C C . GLU A 1 99 ? 10.432 -9.507 11.246 1.00 50.56 99 GLU A C 1
ATOM 804 O O . GLU A 1 99 ? 10.233 -10.662 10.886 1.00 50.56 99 GLU A O 1
ATOM 809 N N . ASN A 1 100 ? 10.426 -9.171 12.542 1.00 46.12 100 ASN A N 1
ATOM 810 C CA . ASN A 1 100 ? 10.254 -10.106 13.654 1.00 46.12 100 ASN A CA 1
ATOM 811 C C . ASN A 1 100 ? 9.276 -9.634 14.750 1.00 46.12 100 ASN A C 1
ATOM 813 O O . ASN A 1 100 ? 9.227 -10.238 15.824 1.00 46.12 100 ASN A O 1
ATOM 817 N N . LYS A 1 101 ? 8.502 -8.559 14.538 1.00 40.91 101 LYS A N 1
ATOM 818 C CA . LYS A 1 101 ? 7.524 -8.088 15.535 1.00 40.91 101 LYS A CA 1
ATOM 819 C C . LYS A 1 101 ? 6.123 -8.585 15.194 1.00 40.91 101 LYS A C 1
ATOM 821 O O . LYS A 1 101 ? 5.493 -8.113 14.254 1.00 40.91 101 LYS A O 1
ATOM 826 N N . ILE A 1 102 ? 5.610 -9.507 16.010 1.00 40.22 102 ILE A N 1
ATOM 827 C CA . ILE A 1 102 ? 4.185 -9.851 16.012 1.00 40.22 102 ILE A CA 1
ATOM 828 C C . ILE A 1 102 ? 3.430 -8.644 16.573 1.00 40.22 102 ILE A C 1
ATOM 830 O O . ILE A 1 102 ? 3.514 -8.345 17.764 1.00 40.22 102 ILE A O 1
ATOM 834 N N . ILE A 1 103 ? 2.714 -7.930 15.708 1.00 45.28 103 ILE A N 1
ATOM 835 C CA . ILE A 1 103 ? 1.813 -6.854 16.118 1.00 45.28 103 ILE A CA 1
ATOM 836 C C . ILE A 1 103 ? 0.476 -7.515 16.461 1.00 45.28 103 ILE A C 1
ATOM 838 O O . ILE A 1 103 ? -0.229 -7.978 15.569 1.00 45.28 103 ILE A O 1
ATOM 842 N N . ASN A 1 104 ? 0.141 -7.592 17.751 1.00 32.66 104 ASN A N 1
ATOM 843 C CA . ASN A 1 104 ? -1.205 -7.974 18.180 1.00 32.66 104 ASN A CA 1
ATOM 844 C C . ASN A 1 104 ? -2.155 -6.817 17.822 1.00 32.66 104 ASN A C 1
ATOM 846 O O . ASN A 1 104 ? -1.994 -5.712 18.345 1.00 32.66 104 ASN A O 1
ATOM 850 N N . ILE A 1 105 ? -3.068 -7.058 16.877 1.00 42.75 105 ILE A N 1
ATOM 851 C CA . ILE A 1 105 ? -4.019 -6.077 16.315 1.00 42.75 105 ILE A CA 1
ATOM 852 C C . ILE A 1 105 ? -5.358 -6.142 17.046 1.00 42.75 105 ILE A C 1
ATOM 854 O O . ILE A 1 105 ? -5.771 -7.276 17.372 1.00 42.75 105 ILE A O 1
#

Radius of gyration: 14.6 Å; chains: 1; bounding box: 31×34×41 Å

Foldseek 3Di:
DAFACLCVVVCPPDDPVNPDPTDDWDWDDDVFTETEDDNHQACPSPVVVQQRGQEYEDEQPRYDPVRVVVSVVPGPHQYEYEDDHPPVCVPDPHHYPDPPDDDPD

Sequence (105 aa):
MIPNDHLKKYKKMPSQIAHSYKNHSIFLSAEKKILYTSDIPNFSSLQYVAAEADIIVLDALHPRYSEIVYFIENTKARVILNHGVPEEFKNAKYETADENKIINI

Secondary structure (DSSP, 8-state):
-EE--GGGGGGGS-TTSTT----EEEEEESSSEEEE--S-S-STTTHHHHTT-SEEEEESSSS-HHHHHHHHHH--SEEEEESS--HHHHTTT-EE--TT-----

pLDDT: mean 71.46, std 14.48, range [32.66, 89.12]